Protein AF-A0A3P2A0T5-F1 (afdb_monomer_lite)

Foldseek 3Di:
DPPPVVVVVVVVVPVVPPDDDDDDDDDPPQPADPQDPAPDVVLVVQLLVLDDPVLSVVLVVLVVVLVVVLVVLVVVLVVLRVVVSVPPVPVPDDPVPNVVSVVVSLVSLQVLQVSLVVSQVVSCVPPVDGQAHAPDSRRYGDGDHRDPDD

Sequence (150 aa):
MATRMLKTFLTICALAFAGSALPALAKDPLCGPPPCPEKGPAALDAWLQSLPPEQRLKARAIMADHERQVRELRHRIMQKKRELEHLCYAQDTPPETLPRLGRELQQLRDELRALFLRADQQMRAKLGVAPGRPASRGCSMDFPAPAAQD

Secondary structure (DSSP, 8-state):
--SSSSTTHHHHTTSSSSS-----------SSPPPP----HHHHHHHHHHS-HHHHHHHHHHHHHHHHHHHHHHHHHHHHHHHHHH----TTS-TTHHHHHHHHHHHHHHHHHHHHHHHHHHHHHHHS----EESSSSS-EEPPPPPP--

Radius of gyration: 25.53 Å; chains: 1; bounding box: 46×45×80 Å

Structure (mmCIF, N/CA/C/O backbone):
data_AF-A0A3P2A0T5-F1
#
_entry.id   AF-A0A3P2A0T5-F1
#
loop_
_atom_site.group_PDB
_atom_site.id
_atom_site.type_symbol
_atom_site.label_atom_id
_atom_site.label_alt_id
_atom_site.label_comp_id
_atom_site.label_asym_id
_atom_site.label_entity_id
_atom_site.label_seq_id
_atom_site.pdbx_PDB_ins_code
_atom_site.Cartn_x
_atom_site.Cartn_y
_atom_site.Cartn_z
_atom_site.occupancy
_atom_site.B_iso_or_equiv
_atom_site.auth_seq_id
_atom_site.auth_comp_id
_atom_site.auth_asym_id
_atom_site.auth_atom_id
_atom_site.pdbx_PDB_model_num
ATOM 1 N N . MET A 1 1 ? 11.230 34.714 -56.541 1.00 52.47 1 MET A N 1
ATOM 2 C CA . MET A 1 1 ? 10.888 35.001 -55.128 1.00 52.47 1 MET A CA 1
ATOM 3 C C . MET A 1 1 ? 11.219 33.789 -54.246 1.00 52.47 1 MET A C 1
ATOM 5 O O . MET A 1 1 ? 10.315 33.127 -53.771 1.00 52.47 1 MET A O 1
ATOM 9 N N . ALA A 1 2 ? 12.503 33.460 -54.047 1.00 53.00 2 ALA A N 1
ATOM 10 C CA . ALA A 1 2 ? 12.904 32.285 -53.246 1.00 53.00 2 ALA A CA 1
ATOM 11 C C . ALA A 1 2 ? 14.236 32.476 -52.489 1.00 53.00 2 ALA A C 1
ATOM 13 O O . ALA A 1 2 ? 14.875 31.517 -52.084 1.00 53.00 2 ALA A O 1
ATOM 14 N N . THR A 1 3 ? 14.682 33.721 -52.300 1.00 47.91 3 THR A N 1
ATOM 15 C CA . THR A 1 3 ? 15.984 34.042 -51.675 1.00 47.91 3 THR A CA 1
ATOM 16 C C . THR A 1 3 ? 15.876 35.015 -50.498 1.00 47.91 3 THR A C 1
ATOM 18 O O . THR A 1 3 ? 16.882 35.353 -49.884 1.00 47.91 3 THR A O 1
ATOM 21 N N . ARG A 1 4 ? 14.657 35.448 -50.137 1.00 51.88 4 ARG A N 1
ATOM 22 C CA . ARG A 1 4 ? 14.418 36.367 -49.006 1.00 51.88 4 ARG A CA 1
ATOM 23 C C . ARG A 1 4 ? 14.004 35.674 -47.699 1.00 51.88 4 ARG A C 1
ATOM 25 O O . ARG A 1 4 ? 14.143 36.284 -46.652 1.00 51.88 4 ARG A O 1
ATOM 32 N N . MET A 1 5 ? 13.563 34.414 -47.745 1.00 52.84 5 MET A N 1
ATOM 33 C CA . MET A 1 5 ? 13.091 33.664 -46.563 1.00 52.84 5 MET A CA 1
ATOM 34 C C . MET A 1 5 ? 14.195 32.882 -45.833 1.00 52.84 5 MET A C 1
ATOM 36 O O . MET A 1 5 ? 14.039 32.557 -44.665 1.00 52.84 5 MET A O 1
ATOM 40 N N . LEU A 1 6 ? 15.333 32.601 -46.480 1.00 47.81 6 LEU A N 1
ATOM 41 C CA . LEU A 1 6 ? 16.422 31.829 -45.859 1.00 47.81 6 LEU A CA 1
ATOM 42 C C . LEU A 1 6 ? 17.355 32.703 -45.001 1.00 47.81 6 LEU A C 1
ATOM 44 O O . LEU A 1 6 ? 18.037 32.218 -44.102 1.00 47.81 6 LEU A O 1
ATOM 48 N N . LYS A 1 7 ? 17.370 34.015 -45.261 1.00 42.66 7 LYS A N 1
ATOM 49 C CA . LYS A 1 7 ? 18.301 34.964 -44.637 1.00 42.66 7 LYS A CA 1
ATOM 50 C C . LYS A 1 7 ? 17.796 35.524 -43.301 1.00 42.66 7 LYS A C 1
ATOM 52 O O . LYS A 1 7 ? 18.59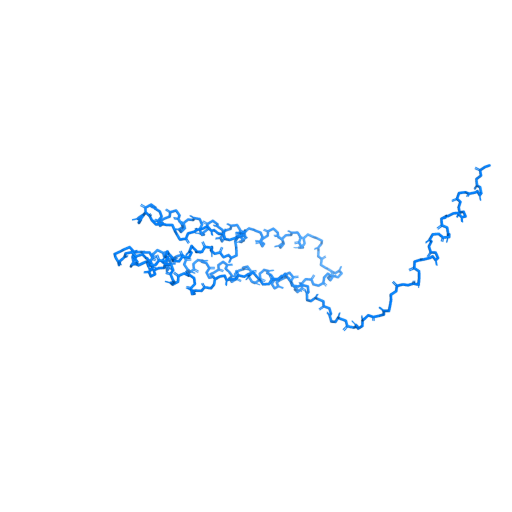0 36.060 -42.542 1.00 42.66 7 LYS A O 1
ATOM 57 N N . THR A 1 8 ? 16.505 35.356 -43.006 1.00 50.88 8 THR A N 1
ATOM 58 C CA . THR A 1 8 ? 15.885 35.683 -41.712 1.00 50.88 8 THR A CA 1
ATOM 59 C C . THR A 1 8 ? 16.017 34.558 -40.686 1.00 50.88 8 THR A C 1
ATOM 61 O O . THR A 1 8 ? 16.035 34.835 -39.494 1.00 50.88 8 THR A O 1
ATOM 64 N N . PHE A 1 9 ? 16.163 33.300 -41.116 1.00 48.62 9 PHE A N 1
ATOM 65 C CA . PHE A 1 9 ? 16.348 32.174 -40.190 1.00 48.62 9 PHE A CA 1
ATOM 66 C C . PHE A 1 9 ? 17.756 32.126 -39.584 1.00 48.62 9 PHE A C 1
ATOM 68 O O . PHE A 1 9 ? 17.910 31.807 -38.409 1.00 48.62 9 PHE A O 1
ATOM 75 N N . LEU A 1 10 ? 18.783 32.505 -40.351 1.00 51.84 10 LEU A N 1
ATOM 76 C CA . LEU A 1 10 ? 20.175 32.475 -39.885 1.00 51.84 10 LEU A CA 1
ATOM 77 C C . LEU A 1 10 ? 20.512 33.574 -38.862 1.00 51.84 10 LEU A C 1
ATOM 79 O O . LEU A 1 10 ? 21.415 33.390 -38.052 1.00 51.84 10 LEU A O 1
ATOM 83 N N . THR A 1 11 ? 19.784 34.693 -38.845 1.00 49.22 11 THR A N 1
ATOM 84 C CA . THR A 1 11 ? 20.009 35.786 -37.881 1.00 49.22 11 THR A CA 1
ATOM 85 C C . THR A 1 11 ? 19.351 35.558 -36.522 1.00 49.22 11 THR A C 1
ATOM 87 O O . THR A 1 11 ? 19.809 36.131 -35.537 1.00 49.22 11 THR A O 1
ATOM 90 N N . ILE A 1 12 ? 18.341 34.689 -36.423 1.00 51.06 12 ILE A N 1
ATOM 91 C CA . ILE A 1 12 ? 17.716 34.351 -35.132 1.00 51.06 12 ILE A CA 1
ATOM 92 C C . ILE A 1 12 ? 18.633 33.427 -34.309 1.00 51.06 12 ILE A C 1
ATOM 94 O O . ILE A 1 12 ? 18.672 33.524 -33.086 1.00 51.06 12 ILE A O 1
ATOM 98 N N . CYS A 1 13 ? 19.456 32.600 -34.961 1.00 46.56 13 CYS A N 1
ATOM 99 C CA . CYS A 1 13 ? 20.395 31.711 -34.271 1.00 46.56 13 CYS A CA 1
ATOM 100 C C . CYS A 1 13 ? 21.608 32.431 -33.652 1.00 46.56 13 CYS A C 1
ATOM 102 O O . CYS A 1 13 ? 22.244 31.879 -32.759 1.00 46.56 13 CYS A O 1
ATOM 104 N N . ALA A 1 14 ? 21.933 33.654 -34.086 1.00 44.69 14 ALA A N 1
ATOM 105 C CA . ALA A 1 14 ? 23.149 34.352 -33.657 1.00 44.69 14 ALA A CA 1
ATOM 106 C C . ALA A 1 14 ? 22.975 35.236 -32.402 1.00 44.69 14 ALA A C 1
ATOM 108 O O . ALA A 1 14 ? 23.970 35.656 -31.819 1.00 44.69 14 ALA A O 1
ATOM 109 N N . LEU A 1 15 ? 21.741 35.502 -31.952 1.00 44.94 15 LEU A N 1
ATOM 110 C CA . LEU A 1 15 ? 21.470 36.348 -30.774 1.00 44.94 15 LEU A CA 1
ATOM 111 C C . LEU A 1 15 ? 21.152 35.570 -29.488 1.00 44.94 15 LEU A C 1
ATOM 113 O O . LEU A 1 15 ? 20.923 36.180 -28.449 1.00 44.94 15 LEU A O 1
ATOM 117 N N . ALA A 1 16 ? 21.203 34.238 -29.518 1.00 42.44 16 ALA A N 1
ATOM 118 C CA . ALA A 1 16 ? 21.038 33.402 -28.325 1.00 42.44 16 ALA A CA 1
ATOM 119 C C . ALA A 1 16 ? 22.378 32.944 -27.708 1.00 42.44 16 ALA A C 1
ATOM 121 O O . ALA A 1 16 ? 22.388 32.088 -26.830 1.00 42.44 16 ALA A O 1
ATOM 122 N N . PHE A 1 17 ? 23.513 33.485 -28.173 1.00 43.12 17 PHE A N 1
ATOM 123 C CA . PHE A 1 17 ? 24.857 33.071 -27.741 1.00 43.12 17 PHE A CA 1
ATOM 124 C C . PHE A 1 17 ? 25.478 33.969 -26.650 1.00 43.12 17 PHE A C 1
ATOM 126 O O . PHE A 1 17 ? 26.554 33.677 -26.142 1.00 43.12 17 PHE A O 1
ATOM 133 N N . ALA A 1 1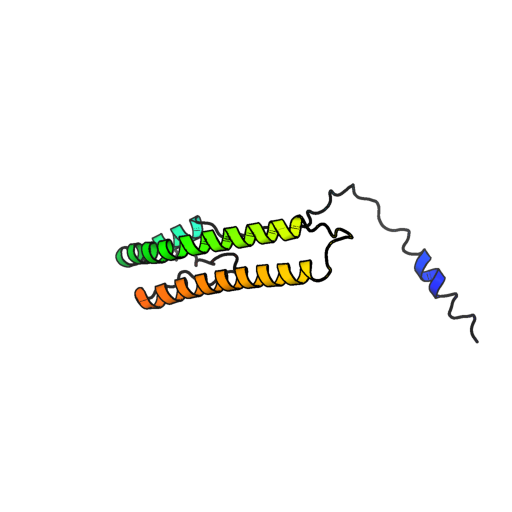8 ? 24.813 35.052 -26.242 1.00 44.97 18 ALA A N 1
ATOM 134 C CA . ALA A 1 18 ? 25.347 35.995 -25.258 1.00 44.97 18 ALA A CA 1
ATOM 135 C C . ALA A 1 18 ? 24.370 36.180 -24.091 1.00 44.97 18 ALA A C 1
ATOM 137 O O . ALA A 1 18 ? 23.670 37.184 -24.006 1.00 44.97 18 ALA A O 1
ATOM 138 N N . GLY A 1 19 ? 24.288 35.195 -23.195 1.00 43.97 19 GLY A N 1
ATOM 139 C CA . GLY A 1 19 ? 23.416 35.344 -22.033 1.00 43.97 19 GLY A CA 1
ATOM 140 C C . GLY A 1 19 ? 23.274 34.121 -21.147 1.00 43.97 19 GLY A C 1
ATOM 141 O O . GLY A 1 19 ? 22.160 33.656 -20.951 1.00 43.97 19 GLY A O 1
ATOM 142 N N . SER A 1 20 ? 24.374 33.603 -20.607 1.00 35.94 20 SER A N 1
ATOM 143 C CA . SER A 1 20 ? 24.475 33.243 -19.181 1.00 35.94 20 SER A CA 1
ATOM 144 C C . SER A 1 20 ? 25.806 32.554 -18.899 1.00 35.94 20 SER A C 1
ATOM 146 O O . SER A 1 20 ? 26.220 31.610 -19.565 1.00 35.94 20 SER A O 1
ATOM 148 N N . ALA A 1 21 ? 26.487 33.099 -17.899 1.00 40.88 21 ALA A N 1
ATOM 149 C CA . ALA A 1 21 ? 27.645 32.517 -17.258 1.00 40.88 21 ALA A CA 1
ATOM 150 C C . ALA A 1 21 ? 27.352 31.089 -16.767 1.00 40.88 21 ALA A C 1
ATOM 152 O O . ALA A 1 21 ? 26.235 30.784 -16.344 1.00 40.88 21 ALA A O 1
ATOM 153 N N . LEU A 1 22 ? 28.388 30.246 -16.788 1.00 50.59 22 LEU A N 1
ATOM 154 C CA . LEU A 1 22 ? 28.411 28.932 -16.145 1.00 50.59 22 LEU A CA 1
ATOM 155 C C . LEU A 1 22 ? 27.870 28.999 -14.708 1.00 50.59 22 LEU A C 1
ATOM 157 O O . LEU A 1 22 ? 28.277 29.868 -13.934 1.00 50.59 22 LEU A O 1
ATOM 161 N N . PRO A 1 23 ? 27.190 27.928 -14.285 1.00 39.94 23 PRO A N 1
ATOM 162 C CA . PRO A 1 23 ? 27.588 27.297 -13.047 1.00 39.94 23 PRO A CA 1
ATOM 163 C C . PRO A 1 23 ? 28.043 25.864 -13.317 1.00 39.94 23 PRO A C 1
ATOM 165 O O . PRO A 1 23 ? 27.379 25.082 -13.989 1.00 39.94 23 PRO A O 1
ATOM 168 N N . ALA A 1 24 ? 29.231 25.582 -12.788 1.00 36.22 24 ALA A N 1
ATOM 169 C CA . ALA A 1 24 ? 29.572 24.368 -12.063 1.00 36.22 24 ALA A CA 1
ATOM 170 C C . ALA A 1 24 ? 28.902 23.069 -12.529 1.00 36.22 24 ALA A C 1
ATOM 172 O O . ALA A 1 24 ? 27.730 22.839 -12.260 1.00 36.22 24 ALA A O 1
ATOM 173 N N . LEU A 1 25 ? 29.721 22.194 -13.121 1.00 44.25 25 LEU A N 1
ATOM 174 C CA . LEU A 1 25 ? 29.873 20.770 -12.790 1.00 44.25 25 LEU A CA 1
ATOM 175 C C . LEU A 1 25 ? 28.887 20.271 -11.708 1.00 44.25 25 LEU A C 1
ATOM 177 O O . LEU A 1 25 ? 29.249 20.021 -10.559 1.00 44.25 25 LEU A O 1
ATOM 181 N N . ALA A 1 26 ? 27.615 20.155 -12.078 1.00 40.59 26 ALA A N 1
ATOM 182 C CA . ALA A 1 26 ? 26.573 19.592 -11.249 1.00 40.59 26 ALA A CA 1
ATOM 183 C C . ALA A 1 26 ? 26.519 18.114 -11.610 1.00 40.59 26 ALA A C 1
ATOM 185 O O . ALA A 1 26 ? 25.923 17.723 -12.608 1.00 40.59 26 ALA A O 1
ATOM 186 N N . LYS A 1 27 ? 27.264 17.341 -10.817 1.00 42.59 27 LYS A N 1
ATOM 187 C CA . LYS A 1 27 ? 27.063 15.922 -10.513 1.00 42.59 27 LYS A CA 1
ATOM 188 C C . LYS A 1 27 ? 25.738 15.406 -11.075 1.00 42.59 27 LYS A C 1
ATOM 190 O O . LYS A 1 27 ? 24.694 15.897 -10.644 1.00 42.59 27 LYS A O 1
ATOM 195 N N . ASP A 1 28 ? 25.822 14.450 -12.004 1.00 36.38 28 ASP A N 1
ATOM 196 C CA . ASP A 1 28 ? 24.681 13.742 -12.588 1.00 36.38 28 ASP A CA 1
ATOM 197 C C . ASP A 1 28 ? 23.542 13.639 -11.568 1.00 36.38 28 ASP A C 1
ATOM 199 O O . ASP A 1 28 ? 23.759 13.083 -10.478 1.00 36.38 28 ASP A O 1
ATOM 203 N N . PRO A 1 29 ? 22.341 14.181 -11.848 1.00 45.38 29 PRO A N 1
ATOM 204 C CA . PRO A 1 29 ? 21.209 13.858 -11.015 1.00 45.38 29 PRO A CA 1
ATOM 205 C C . PRO A 1 29 ? 21.020 12.358 -11.193 1.00 45.38 29 PRO A C 1
ATOM 207 O O . PRO A 1 29 ? 20.719 11.891 -12.293 1.00 45.38 29 PRO A O 1
ATOM 210 N N . LEU A 1 30 ? 21.287 11.617 -10.112 1.00 48.31 30 LEU A N 1
ATOM 211 C CA . LEU A 1 30 ? 20.957 10.210 -9.966 1.00 48.31 30 LEU A CA 1
ATOM 212 C C . LEU A 1 30 ? 19.694 9.927 -10.777 1.00 48.31 30 LEU A C 1
ATOM 214 O O . LEU A 1 30 ? 18.655 10.543 -10.532 1.00 48.31 30 LEU A O 1
ATOM 218 N N . CYS A 1 31 ? 19.793 8.995 -11.723 1.00 42.19 31 CYS A N 1
ATOM 219 C CA . CYS A 1 31 ? 18.679 8.465 -12.504 1.00 42.19 31 CYS A CA 1
ATOM 220 C C . CYS A 1 31 ? 17.734 7.629 -11.607 1.00 42.19 31 CYS A C 1
ATOM 222 O O . CYS A 1 31 ? 17.317 6.529 -11.952 1.00 42.19 31 CYS A O 1
ATOM 224 N N . GLY A 1 32 ? 17.451 8.123 -10.402 1.00 49.72 32 GLY A N 1
ATOM 225 C CA . GLY A 1 32 ? 16.637 7.504 -9.380 1.00 49.72 32 GLY A CA 1
ATOM 226 C C . GLY A 1 32 ? 15.384 8.349 -9.164 1.00 49.72 32 GLY A C 1
ATOM 227 O O . GLY A 1 32 ? 15.486 9.564 -8.977 1.00 49.72 32 GLY A O 1
ATOM 228 N N . PRO A 1 33 ? 14.182 7.750 -9.178 1.00 54.81 33 PRO A N 1
ATOM 229 C CA . PRO A 1 33 ? 12.981 8.469 -8.783 1.00 54.81 33 PRO A CA 1
ATOM 230 C C . PRO A 1 33 ? 13.132 8.974 -7.337 1.00 54.81 33 PRO A C 1
ATOM 232 O O . PRO A 1 33 ? 13.732 8.272 -6.516 1.00 54.81 33 PRO A O 1
ATOM 235 N N . PRO A 1 34 ? 12.565 10.146 -6.988 1.00 54.06 34 PRO A N 1
ATOM 236 C CA . PRO A 1 34 ? 12.632 10.655 -5.624 1.00 54.06 34 PRO A CA 1
ATOM 237 C C . PRO A 1 34 ? 12.104 9.600 -4.635 1.00 54.06 34 PRO A C 1
ATOM 239 O O . PRO A 1 34 ? 11.125 8.902 -4.947 1.00 54.06 34 PRO A O 1
ATOM 242 N N . PRO A 1 35 ? 12.733 9.451 -3.453 1.00 54.12 35 PRO A N 1
ATOM 243 C CA . PRO A 1 35 ? 12.219 8.566 -2.423 1.00 54.12 35 PRO A CA 1
ATOM 244 C C . PRO A 1 35 ? 10.793 9.001 -2.089 1.00 54.12 35 PRO A C 1
ATOM 246 O O . PRO A 1 35 ? 10.523 10.180 -1.855 1.00 54.12 35 PRO A O 1
ATOM 249 N N . CYS A 1 36 ? 9.859 8.050 -2.112 1.00 54.78 36 CYS A N 1
ATOM 250 C CA . CYS A 1 36 ? 8.500 8.340 -1.684 1.00 54.78 36 CYS A CA 1
ATOM 251 C C . CYS A 1 36 ? 8.553 8.796 -0.217 1.00 54.78 36 CYS A C 1
ATOM 253 O O . CYS A 1 36 ? 9.186 8.105 0.583 1.00 54.78 36 CYS A O 1
ATOM 255 N N . PRO A 1 37 ? 7.904 9.914 0.156 1.00 52.66 37 PRO A N 1
ATOM 256 C CA . PRO A 1 37 ? 7.826 10.320 1.547 1.00 52.66 37 PRO A CA 1
ATOM 257 C C . PRO A 1 37 ? 7.016 9.263 2.302 1.00 52.66 37 PRO A C 1
ATOM 259 O O . PRO A 1 37 ? 5.784 9.204 2.231 1.00 52.66 37 PRO A O 1
ATOM 262 N N . GLU A 1 38 ? 7.712 8.369 2.996 1.00 54.97 38 GLU A N 1
ATOM 263 C CA . GLU A 1 38 ? 7.088 7.515 3.990 1.00 54.97 38 GLU A CA 1
ATOM 264 C C . GLU A 1 38 ? 6.708 8.422 5.163 1.00 54.97 38 GLU A C 1
ATOM 266 O O . GLU A 1 38 ? 7.548 8.760 5.994 1.00 54.97 38 GLU A O 1
ATOM 271 N N . LYS A 1 39 ? 5.441 8.859 5.238 1.00 60.31 39 LYS A N 1
ATOM 272 C CA . LYS A 1 39 ? 4.880 9.298 6.522 1.00 60.31 39 LYS A CA 1
ATOM 273 C C . LYS A 1 39 ? 5.032 8.109 7.467 1.00 60.31 39 LYS A C 1
ATOM 275 O O . LYS A 1 39 ? 4.407 7.069 7.270 1.00 60.31 39 LYS A O 1
ATOM 280 N N . GLY A 1 40 ? 5.998 8.245 8.368 1.00 61.00 40 GLY A N 1
ATOM 281 C CA . GLY A 1 40 ? 6.613 7.130 9.070 1.00 61.00 40 GLY A CA 1
ATOM 282 C C . GLY A 1 40 ? 5.730 6.486 10.143 1.00 61.00 40 GLY A C 1
ATOM 283 O O . GLY A 1 40 ? 4.591 6.913 10.358 1.00 61.00 40 GLY A O 1
ATOM 284 N N . PRO A 1 41 ? 6.284 5.496 10.870 1.00 66.56 41 PRO A N 1
ATOM 285 C CA . PRO A 1 41 ? 5.606 4.797 11.968 1.00 66.56 41 PRO A CA 1
ATOM 286 C C . PRO A 1 41 ? 5.043 5.750 13.035 1.00 66.56 41 PRO A C 1
ATOM 288 O O . PRO A 1 41 ? 3.991 5.479 13.600 1.00 66.56 41 PRO A O 1
ATOM 291 N N . ALA A 1 42 ? 5.654 6.925 13.219 1.00 75.06 42 ALA A N 1
ATOM 292 C CA . ALA A 1 42 ? 5.189 7.943 14.159 1.00 75.06 42 ALA A CA 1
ATOM 293 C C . ALA A 1 42 ? 3.755 8.445 13.888 1.00 75.06 42 ALA A C 1
ATOM 295 O O . ALA A 1 42 ? 2.994 8.660 14.829 1.00 75.06 42 ALA A O 1
ATOM 296 N N . ALA A 1 43 ? 3.360 8.615 12.620 1.00 78.75 43 ALA A N 1
ATOM 297 C CA . ALA A 1 43 ? 2.008 9.074 12.277 1.00 78.75 43 ALA A CA 1
ATOM 298 C C . ALA A 1 43 ? 0.956 7.990 12.555 1.00 78.75 43 ALA A C 1
ATOM 300 O O . ALA A 1 43 ? -0.148 8.285 13.013 1.00 78.75 43 ALA A O 1
ATOM 301 N N . LEU A 1 44 ? 1.327 6.731 12.319 1.00 81.69 44 LEU A N 1
ATOM 302 C CA . LEU A 1 44 ? 0.506 5.582 12.664 1.00 81.69 44 LEU A CA 1
ATOM 303 C C . LEU A 1 44 ? 0.336 5.457 14.184 1.00 81.69 44 LEU A C 1
ATOM 305 O O . LEU A 1 44 ? -0.782 5.293 14.669 1.00 81.69 44 LEU A O 1
ATOM 309 N N . ASP A 1 45 ? 1.429 5.542 14.938 1.00 85.00 45 ASP A N 1
ATOM 310 C CA . ASP A 1 45 ? 1.379 5.423 16.392 1.00 85.00 45 ASP A CA 1
ATOM 311 C C . ASP A 1 45 ? 0.532 6.535 17.015 1.00 85.00 45 ASP A C 1
ATOM 313 O O . ASP A 1 45 ? -0.314 6.245 17.860 1.00 85.00 45 ASP A O 1
ATOM 317 N N . ALA A 1 46 ? 0.671 7.779 16.548 1.00 86.94 46 ALA A N 1
ATOM 318 C CA . ALA A 1 46 ? -0.168 8.893 16.989 1.00 86.94 46 ALA A CA 1
ATOM 319 C C . ALA A 1 46 ? -1.662 8.638 16.722 1.00 86.94 46 ALA A C 1
ATOM 321 O O . ALA A 1 46 ? -2.495 8.852 17.605 1.00 86.94 46 ALA A O 1
ATOM 322 N N . TRP A 1 47 ? -2.006 8.121 15.538 1.00 87.88 47 TRP A N 1
ATOM 323 C CA . TRP A 1 47 ? -3.381 7.744 15.210 1.00 87.88 47 TRP A CA 1
ATOM 324 C C . TRP A 1 47 ? -3.901 6.600 16.092 1.00 87.88 47 TRP A C 1
ATOM 326 O O . TRP A 1 47 ? -5.012 6.668 16.604 1.00 87.88 47 TRP A O 1
ATOM 336 N N . LEU A 1 48 ? -3.102 5.563 16.347 1.00 89.56 48 LEU A N 1
ATOM 337 C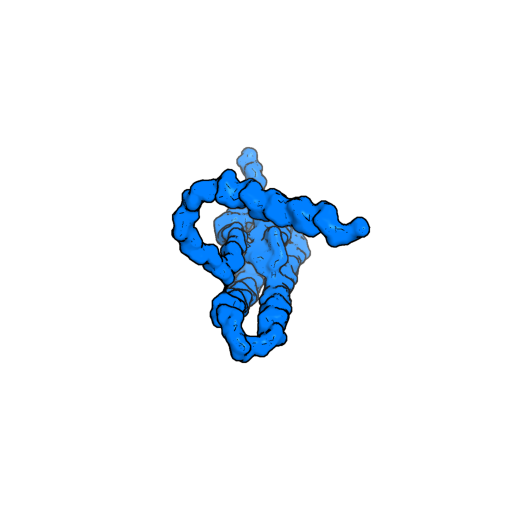 CA . LEU A 1 48 ? -3.511 4.469 17.233 1.00 89.56 48 LEU A CA 1
ATOM 338 C C . LEU A 1 48 ? -3.777 4.955 18.664 1.00 89.56 48 LEU A C 1
ATOM 340 O O . LEU A 1 48 ? -4.675 4.434 19.329 1.00 89.56 48 LEU A O 1
ATOM 344 N N . GLN A 1 49 ? -3.009 5.934 19.151 1.00 90.38 49 GLN A N 1
ATOM 345 C CA . GLN A 1 49 ? -3.199 6.494 20.490 1.00 90.38 49 GLN A CA 1
ATOM 346 C C . GLN A 1 49 ? -4.471 7.344 20.614 1.00 90.38 49 GLN A C 1
ATOM 348 O O . GLN A 1 49 ? -5.011 7.427 21.716 1.00 90.38 49 GLN A O 1
ATOM 353 N N . SER A 1 50 ? -4.994 7.908 19.520 1.00 89.00 50 SER A N 1
ATOM 354 C CA . SER A 1 50 ? -6.266 8.644 19.551 1.00 89.00 50 SER A CA 1
ATOM 355 C C . SER A 1 50 ? -7.496 7.730 19.627 1.00 89.00 50 SER A C 1
ATOM 357 O O . SER A 1 50 ? -8.578 8.187 19.989 1.00 89.00 50 SER A O 1
ATOM 359 N N . LEU A 1 51 ? -7.346 6.431 19.334 1.00 90.19 51 LEU A N 1
ATOM 360 C CA . LEU A 1 51 ? -8.443 5.466 19.411 1.00 90.19 51 LEU A CA 1
ATOM 361 C C . LEU A 1 51 ? -8.761 5.051 20.859 1.00 90.19 51 LEU A C 1
ATOM 363 O O . LEU A 1 51 ? -7.834 4.903 21.668 1.00 90.19 51 LEU A O 1
ATOM 367 N N . PRO A 1 52 ? -10.037 4.741 21.172 1.00 90.88 52 PRO A N 1
ATOM 368 C CA . PRO A 1 52 ? -10.430 4.094 22.422 1.00 90.88 52 PRO A CA 1
ATOM 369 C C . PRO A 1 52 ? -9.619 2.813 22.700 1.00 90.88 52 PRO A C 1
ATOM 371 O O . PRO A 1 52 ? -9.298 2.087 21.751 1.00 90.88 52 PRO A O 1
ATOM 374 N N . PRO A 1 53 ? -9.324 2.468 23.971 1.00 89.75 53 PRO A N 1
ATOM 375 C CA . PRO A 1 53 ? -8.446 1.342 24.316 1.00 89.75 53 PRO A CA 1
ATOM 376 C C . PRO A 1 53 ? -8.868 0.004 23.690 1.00 89.75 53 PRO A C 1
ATOM 378 O O . PRO A 1 53 ? -8.035 -0.731 23.157 1.00 89.75 53 PRO A O 1
ATOM 381 N N . GLU A 1 54 ? -10.173 -0.282 23.683 1.00 87.38 54 GLU A N 1
ATOM 382 C CA . GLU A 1 54 ? -10.725 -1.508 23.098 1.00 87.38 54 GLU A CA 1
ATOM 383 C C . GLU A 1 54 ? -10.553 -1.574 21.573 1.00 87.38 54 GLU A C 1
ATOM 385 O O . GLU A 1 54 ? -10.281 -2.639 21.010 1.00 87.38 54 GLU A O 1
ATOM 390 N N . GLN A 1 55 ? -10.684 -0.433 20.889 1.00 90.88 55 GLN A N 1
ATOM 391 C CA . GLN A 1 55 ? -10.496 -0.339 19.441 1.00 90.88 55 GLN A CA 1
ATOM 392 C C . GLN A 1 55 ? -9.012 -0.375 19.069 1.00 90.88 55 GLN A C 1
ATOM 394 O O . GLN A 1 55 ? -8.652 -0.983 18.063 1.00 90.88 55 GLN A O 1
ATOM 399 N N . ARG A 1 56 ? -8.137 0.203 19.902 1.00 93.31 56 ARG A N 1
ATOM 400 C CA . ARG A 1 56 ? -6.686 0.262 19.685 1.00 93.31 56 ARG A CA 1
ATOM 401 C C . ARG A 1 56 ? -6.053 -1.122 19.578 1.00 93.31 56 ARG A C 1
ATOM 403 O O . ARG A 1 56 ? -5.270 -1.360 18.660 1.00 93.31 56 ARG A O 1
ATOM 410 N N . LEU A 1 57 ? -6.397 -2.043 20.481 1.00 91.19 57 LEU A N 1
ATOM 411 C CA . LEU A 1 57 ? -5.872 -3.416 20.457 1.00 91.19 57 LEU A CA 1
ATOM 412 C C . LEU A 1 57 ? -6.283 -4.153 19.177 1.00 91.19 57 LEU A C 1
ATOM 414 O O . LEU A 1 57 ? -5.443 -4.748 18.500 1.00 91.19 57 LEU A O 1
ATOM 418 N N . LYS A 1 58 ? -7.561 -4.054 18.800 1.00 91.12 58 LYS A N 1
ATOM 419 C CA . LYS A 1 58 ? -8.077 -4.678 17.575 1.00 91.12 58 LYS A CA 1
ATOM 420 C C . LYS A 1 58 ? -7.481 -4.039 16.316 1.00 91.12 58 LYS A C 1
ATOM 422 O O . LYS A 1 58 ? -7.149 -4.755 15.377 1.00 91.12 58 LYS A O 1
ATOM 427 N N . ALA A 1 59 ? -7.297 -2.718 16.301 1.00 91.12 59 ALA A N 1
ATOM 428 C CA . ALA A 1 59 ? -6.659 -2.007 15.196 1.00 91.12 59 ALA A CA 1
ATOM 429 C C . ALA A 1 59 ? -5.199 -2.449 15.014 1.00 91.12 59 ALA A C 1
ATOM 431 O O . ALA A 1 59 ? -4.803 -2.774 13.897 1.00 91.12 59 ALA A O 1
ATOM 432 N N . ARG A 1 60 ? -4.424 -2.559 16.106 1.00 91.25 60 ARG A N 1
ATOM 433 C CA . ARG A 1 60 ? -3.040 -3.067 16.069 1.00 91.25 60 ARG A CA 1
ATOM 434 C C . ARG A 1 60 ? -2.958 -4.474 15.478 1.00 91.25 60 ARG A C 1
ATOM 436 O O . ARG A 1 60 ? -2.098 -4.711 14.637 1.00 91.25 60 ARG A O 1
ATOM 443 N N . ALA A 1 61 ? -3.867 -5.372 15.861 1.00 90.69 61 ALA A N 1
ATOM 444 C CA . ALA A 1 61 ? -3.910 -6.728 15.311 1.00 90.69 61 ALA A CA 1
ATOM 445 C C . ALA A 1 61 ? -4.166 -6.723 13.794 1.00 90.69 61 ALA A C 1
ATOM 447 O O . ALA A 1 61 ? -3.402 -7.315 13.036 1.00 90.69 61 ALA A O 1
ATOM 448 N N . ILE A 1 62 ? -5.177 -5.971 13.336 1.00 89.56 62 ILE A N 1
ATOM 449 C CA . ILE A 1 62 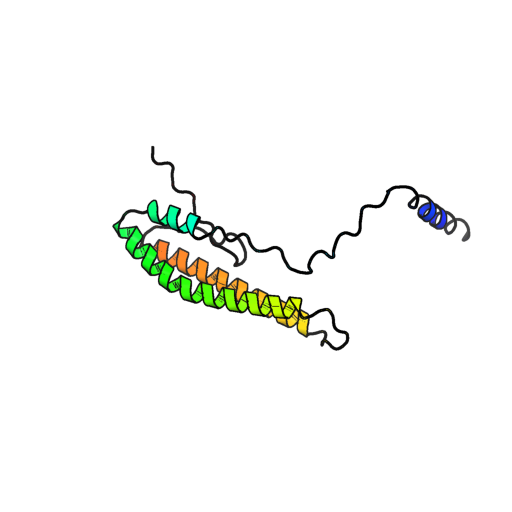? -5.479 -5.836 11.902 1.00 89.56 62 ILE A CA 1
ATOM 450 C C . ILE A 1 62 ? -4.269 -5.282 11.143 1.00 89.56 62 ILE A C 1
ATOM 452 O O . ILE A 1 62 ? -3.956 -5.751 10.051 1.00 89.56 62 ILE A O 1
ATOM 456 N N . MET A 1 63 ? -3.580 -4.288 11.700 1.00 87.62 63 MET A N 1
ATOM 457 C CA . MET A 1 63 ? -2.420 -3.691 11.047 1.00 87.62 63 MET A CA 1
ATOM 458 C C . MET A 1 63 ? -1.223 -4.628 10.976 1.00 87.62 63 MET A C 1
ATOM 460 O O . MET A 1 63 ? -0.596 -4.688 9.922 1.00 87.62 63 MET A O 1
ATOM 464 N N . ALA A 1 64 ? -0.947 -5.391 12.034 1.00 88.06 64 ALA A N 1
ATOM 465 C CA . ALA A 1 64 ? 0.133 -6.372 12.050 1.00 88.06 64 ALA A CA 1
ATOM 466 C C . ALA A 1 64 ? -0.032 -7.429 10.940 1.00 88.06 64 ALA A C 1
ATOM 468 O O . ALA A 1 64 ? 0.942 -7.765 10.259 1.00 88.06 64 ALA A O 1
ATOM 469 N N . ASP A 1 65 ? -1.266 -7.885 10.693 1.00 87.25 65 ASP A N 1
ATOM 470 C CA . ASP A 1 65 ? -1.572 -8.839 9.618 1.00 87.25 65 ASP A CA 1
ATOM 471 C C . ASP A 1 65 ? -1.219 -8.278 8.231 1.00 87.25 65 ASP A C 1
ATOM 473 O O . ASP A 1 65 ? -0.638 -8.966 7.385 1.00 87.25 65 ASP A O 1
ATOM 477 N N . HIS A 1 66 ? -1.531 -7.000 7.999 1.00 87.62 66 HIS A N 1
ATOM 478 C CA . HIS A 1 66 ? -1.259 -6.330 6.727 1.00 87.62 66 HIS A CA 1
ATOM 479 C C . HIS A 1 66 ? 0.212 -5.920 6.596 1.00 87.62 66 HIS A C 1
ATOM 481 O O . HIS A 1 66 ? 0.743 -5.884 5.486 1.00 87.62 66 HIS A O 1
ATOM 487 N N . GLU A 1 67 ? 0.901 -5.647 7.705 1.00 87.31 67 GLU A N 1
ATOM 488 C CA . GLU A 1 67 ? 2.281 -5.162 7.712 1.00 87.31 67 GLU A CA 1
ATOM 489 C C . GLU A 1 67 ? 3.245 -6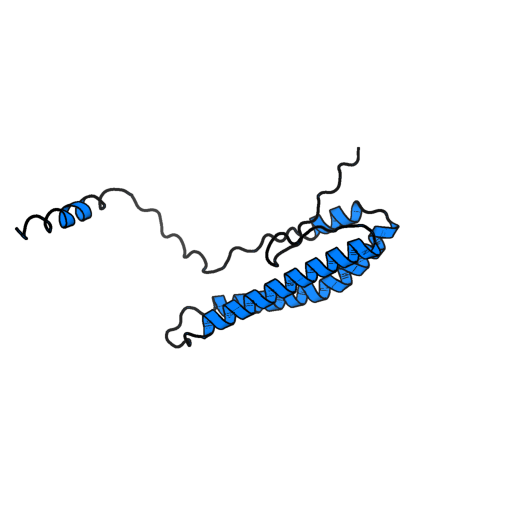.158 7.059 1.00 87.31 67 GLU A C 1
ATOM 491 O O . GLU A 1 67 ? 4.126 -5.762 6.294 1.00 87.31 67 GLU A O 1
ATOM 496 N N . ARG A 1 68 ? 3.049 -7.463 7.290 1.00 87.50 68 ARG A N 1
ATOM 497 C CA . ARG A 1 68 ? 3.853 -8.507 6.637 1.00 87.50 68 ARG A CA 1
ATOM 498 C C . ARG A 1 68 ? 3.753 -8.414 5.112 1.00 87.50 68 ARG A C 1
ATOM 500 O O . ARG A 1 68 ? 4.782 -8.381 4.441 1.00 87.50 68 ARG A O 1
ATOM 507 N N . GLN A 1 69 ? 2.531 -8.326 4.590 1.00 90.12 69 GLN A N 1
ATOM 508 C CA . GLN A 1 69 ? 2.269 -8.241 3.150 1.00 90.12 69 GLN A CA 1
ATOM 509 C C . GLN A 1 69 ? 2.787 -6.915 2.563 1.00 90.12 69 GLN A C 1
ATOM 511 O O . GLN A 1 69 ? 3.355 -6.895 1.472 1.00 90.12 69 GLN A O 1
ATOM 516 N N . VAL A 1 70 ? 2.670 -5.807 3.309 1.00 89.38 70 VAL A N 1
ATOM 517 C CA . VAL A 1 70 ? 3.234 -4.505 2.917 1.00 89.38 70 VAL A CA 1
ATOM 518 C C . VAL A 1 70 ? 4.757 -4.584 2.796 1.00 89.38 70 VAL A C 1
ATOM 520 O O . VAL A 1 70 ? 5.307 -4.108 1.802 1.00 89.38 70 VAL A O 1
ATOM 523 N N . ARG A 1 71 ? 5.450 -5.181 3.776 1.00 89.06 71 ARG A N 1
ATOM 524 C CA . ARG A 1 71 ? 6.918 -5.316 3.755 1.00 89.06 71 ARG A CA 1
ATOM 525 C C . ARG A 1 71 ? 7.393 -6.135 2.560 1.00 89.06 71 ARG A C 1
ATOM 527 O O . ARG A 1 71 ? 8.335 -5.726 1.886 1.00 89.06 71 ARG A O 1
ATOM 534 N N . GLU A 1 72 ? 6.723 -7.246 2.273 1.00 91.56 72 GLU A N 1
ATOM 535 C CA . GLU A 1 72 ? 7.033 -8.091 1.119 1.00 91.56 72 GLU A CA 1
ATOM 536 C C . GLU A 1 72 ? 6.862 -7.332 -0.207 1.00 91.56 72 GLU A C 1
ATOM 538 O O . GLU A 1 72 ? 7.774 -7.305 -1.036 1.00 91.56 72 GLU A O 1
ATOM 543 N N . LEU A 1 73 ? 5.735 -6.635 -0.389 1.00 91.50 73 LEU A N 1
ATOM 544 C CA . LEU A 1 73 ? 5.489 -5.840 -1.595 1.00 91.50 73 LEU A CA 1
ATOM 545 C C . LEU A 1 73 ? 6.492 -4.697 -1.750 1.00 91.50 73 LEU A C 1
ATOM 547 O O . LEU A 1 73 ? 7.012 -4.482 -2.844 1.00 91.50 73 LEU A O 1
ATOM 551 N N . ARG A 1 74 ? 6.827 -3.991 -0.664 1.00 90.00 74 ARG A N 1
ATOM 552 C CA . ARG A 1 74 ? 7.869 -2.952 -0.682 1.00 90.00 74 ARG A CA 1
ATOM 553 C C . ARG A 1 74 ? 9.227 -3.521 -1.078 1.00 90.00 74 ARG A C 1
ATOM 555 O O . ARG A 1 74 ? 9.933 -2.893 -1.864 1.00 90.00 74 ARG A O 1
ATOM 562 N N . HIS A 1 75 ? 9.577 -4.711 -0.590 1.00 91.12 75 HIS A N 1
ATOM 563 C CA . HIS A 1 75 ? 10.810 -5.386 -0.980 1.00 91.12 75 HIS A CA 1
ATOM 564 C C . HIS A 1 75 ? 10.837 -5.689 -2.485 1.00 91.12 75 HIS A C 1
ATOM 566 O O . HIS A 1 75 ? 11.793 -5.312 -3.163 1.00 91.12 75 HIS A O 1
ATOM 572 N N . ARG A 1 76 ? 9.759 -6.270 -3.030 1.00 92.81 76 ARG A N 1
ATOM 573 C CA . ARG A 1 76 ? 9.621 -6.553 -4.472 1.00 92.81 76 ARG A CA 1
ATOM 574 C C . ARG A 1 76 ? 9.691 -5.277 -5.320 1.00 92.81 76 ARG A C 1
ATOM 576 O O . ARG A 1 76 ? 10.379 -5.248 -6.337 1.00 92.81 76 ARG A O 1
ATOM 583 N N . ILE A 1 77 ? 9.040 -4.196 -4.880 1.00 90.69 77 ILE A N 1
ATOM 584 C CA . ILE A 1 77 ? 9.113 -2.874 -5.528 1.00 90.69 77 ILE A CA 1
ATOM 585 C C . ILE A 1 77 ? 10.558 -2.368 -5.560 1.00 90.69 77 ILE A C 1
ATOM 587 O O . ILE A 1 77 ? 11.018 -1.891 -6.596 1.00 90.69 77 ILE A O 1
ATOM 591 N N . MET A 1 78 ? 11.284 -2.476 -4.445 1.00 89.00 78 MET A N 1
ATOM 592 C CA . MET A 1 78 ? 12.681 -2.047 -4.365 1.00 89.00 78 MET A CA 1
ATOM 593 C C . MET A 1 78 ? 13.601 -2.877 -5.258 1.00 89.00 78 MET A C 1
ATOM 595 O O . MET A 1 78 ? 14.469 -2.309 -5.913 1.00 89.00 78 MET A O 1
ATOM 599 N N . GLN A 1 79 ? 13.401 -4.194 -5.331 1.00 90.69 79 GLN A N 1
ATOM 600 C CA . GLN A 1 79 ? 14.140 -5.053 -6.259 1.00 90.69 79 GLN A CA 1
ATOM 601 C C . GLN A 1 79 ? 13.914 -4.619 -7.710 1.00 90.69 79 GLN A C 1
ATOM 603 O O . GLN A 1 79 ? 14.876 -4.381 -8.434 1.00 90.69 79 GLN A O 1
ATOM 608 N N . LYS A 1 80 ? 12.655 -4.398 -8.102 1.00 90.81 80 LYS A N 1
ATOM 609 C CA . LYS A 1 80 ? 12.314 -3.987 -9.468 1.00 90.81 80 LYS A CA 1
ATOM 610 C C . LYS A 1 80 ? 12.840 -2.589 -9.817 1.00 90.81 80 LYS A C 1
ATOM 612 O O . LYS A 1 80 ? 13.270 -2.352 -10.941 1.00 90.81 80 LYS A O 1
ATOM 617 N N . LYS A 1 81 ? 12.857 -1.666 -8.849 1.00 87.69 81 LYS A N 1
ATOM 618 C CA . LYS A 1 81 ? 13.512 -0.356 -9.000 1.00 87.69 81 LYS A CA 1
ATOM 619 C C . LYS A 1 81 ? 15.013 -0.493 -9.229 1.00 87.69 81 LYS A C 1
ATOM 621 O O . LYS A 1 81 ? 15.529 0.148 -10.134 1.00 87.69 81 LYS A O 1
ATOM 626 N N . ARG A 1 82 ? 15.691 -1.363 -8.475 1.00 86.75 82 ARG A N 1
ATOM 627 C CA . ARG A 1 82 ? 17.112 -1.650 -8.706 1.00 86.75 82 ARG A CA 1
ATOM 628 C C . ARG A 1 82 ? 17.331 -2.234 -10.097 1.00 86.75 82 ARG A C 1
ATOM 630 O O . ARG A 1 82 ? 18.235 -1.780 -10.779 1.00 86.75 82 ARG A O 1
ATOM 637 N N . GLU A 1 83 ? 16.499 -3.168 -10.558 1.00 87.19 83 GLU A N 1
ATOM 638 C CA . GLU A 1 83 ? 16.592 -3.687 -11.936 1.00 87.19 83 GLU A CA 1
ATOM 639 C C . GLU A 1 83 ? 16.507 -2.563 -12.984 1.00 87.19 83 GLU A C 1
ATOM 641 O O . GLU A 1 83 ? 17.279 -2.568 -13.937 1.00 87.19 83 GLU A O 1
ATOM 646 N N . LEU A 1 84 ? 15.624 -1.574 -12.786 1.00 84.50 84 LEU A N 1
ATOM 647 C CA . LEU A 1 84 ? 15.530 -0.389 -13.649 1.00 84.50 84 LEU A CA 1
ATOM 648 C C . LEU A 1 84 ? 16.763 0.523 -13.560 1.00 84.50 84 LEU A C 1
ATOM 650 O O . LEU A 1 84 ? 17.202 1.039 -14.580 1.00 84.50 84 LEU A O 1
ATOM 654 N N . GLU A 1 85 ? 17.328 0.719 -12.369 1.00 82.12 85 GLU A N 1
ATOM 655 C CA . GLU A 1 85 ? 18.545 1.522 -12.169 1.00 82.12 85 GLU A CA 1
ATOM 656 C C . GLU A 1 85 ? 19.771 0.888 -12.846 1.00 82.12 85 GLU A C 1
ATOM 658 O O . GLU A 1 85 ? 20.611 1.597 -13.390 1.00 82.12 85 GLU A O 1
ATOM 663 N N . HIS A 1 86 ? 19.865 -0.447 -12.849 1.00 79.44 86 HIS A N 1
ATOM 664 C CA . HIS A 1 86 ? 20.965 -1.181 -13.490 1.00 79.44 86 HIS A CA 1
ATOM 665 C C . HIS A 1 86 ? 20.812 -1.272 -15.011 1.00 79.44 86 HIS A C 1
ATOM 667 O O . HIS A 1 86 ? 21.747 -1.650 -15.712 1.00 79.44 86 HIS A O 1
ATOM 673 N N . LEU A 1 87 ? 19.644 -0.905 -15.531 1.00 75.88 87 LEU A N 1
ATOM 674 C CA . LEU A 1 87 ? 19.275 -1.012 -16.933 1.00 75.88 87 LEU A CA 1
ATOM 675 C C . LEU A 1 87 ? 19.865 0.102 -17.808 1.00 75.88 87 LEU A C 1
ATOM 677 O O . LEU A 1 87 ? 19.243 0.431 -18.811 1.00 75.88 87 LEU A O 1
ATOM 681 N N . CYS A 1 88 ? 21.016 0.678 -17.422 1.00 61.56 88 CYS A N 1
ATOM 682 C CA . CYS A 1 88 ? 21.762 1.780 -18.053 1.00 61.56 88 CYS A CA 1
ATOM 683 C C . CYS A 1 88 ? 21.857 1.669 -19.584 1.00 61.56 88 CYS A C 1
ATOM 685 O O . CYS A 1 88 ? 22.912 1.323 -20.098 1.00 61.56 88 CYS A O 1
ATOM 687 N N . TYR A 1 89 ? 20.746 1.945 -20.275 1.00 64.12 89 TYR A N 1
ATOM 688 C CA . TYR A 1 89 ? 20.458 1.843 -21.708 1.00 64.12 89 TYR A CA 1
ATOM 689 C C . TYR A 1 89 ? 21.522 1.107 -22.527 1.00 64.12 89 TYR A C 1
ATOM 691 O O . TYR A 1 89 ? 22.064 1.649 -23.492 1.00 64.12 89 TYR A O 1
ATOM 699 N N . ALA A 1 90 ? 21.854 -0.116 -22.108 1.00 67.19 90 ALA A N 1
ATOM 700 C CA . ALA A 1 90 ? 22.951 -0.846 -22.705 1.00 67.19 90 ALA A CA 1
ATOM 701 C C . ALA A 1 90 ? 22.522 -1.229 -24.120 1.00 67.19 90 ALA A C 1
ATOM 703 O O . ALA A 1 90 ? 21.362 -1.577 -24.355 1.00 67.19 90 ALA A O 1
ATOM 704 N N . GLN A 1 91 ? 23.437 -1.100 -25.078 1.00 63.94 91 GLN A N 1
ATOM 705 C CA . GLN A 1 91 ? 23.122 -1.217 -26.506 1.00 63.94 91 GLN A CA 1
ATOM 706 C C . GLN A 1 91 ? 22.602 -2.620 -26.887 1.00 63.94 91 GLN A C 1
ATOM 708 O O . GLN A 1 91 ? 21.988 -2.789 -27.936 1.00 63.94 91 GLN A O 1
ATOM 713 N N . ASP A 1 92 ? 22.824 -3.606 -26.015 1.00 78.75 92 ASP A N 1
ATOM 714 C CA . ASP A 1 92 ? 22.389 -5.001 -26.095 1.00 78.75 92 ASP A CA 1
ATOM 715 C C . ASP A 1 92 ? 21.059 -5.292 -25.372 1.00 78.75 92 ASP A C 1
ATOM 717 O O . ASP A 1 92 ? 20.527 -6.399 -25.472 1.00 78.75 92 ASP A O 1
ATOM 721 N N . THR A 1 93 ? 20.487 -4.318 -24.659 1.00 77.88 93 THR A N 1
ATOM 722 C CA . THR A 1 93 ? 19.217 -4.500 -23.956 1.00 77.88 93 THR A CA 1
ATOM 723 C C . THR A 1 93 ? 18.066 -4.611 -24.960 1.00 77.88 93 THR A C 1
ATOM 725 O O . THR A 1 93 ? 17.843 -3.684 -25.744 1.00 77.88 93 THR A O 1
ATOM 728 N N . PRO A 1 94 ? 17.249 -5.683 -24.905 1.00 84.06 94 PRO A N 1
ATOM 729 C CA . PRO A 1 94 ? 16.078 -5.794 -25.763 1.00 84.06 94 PRO A CA 1
ATOM 730 C C . PRO A 1 94 ? 15.114 -4.618 -25.535 1.00 84.06 94 PRO A C 1
ATOM 732 O O . PRO A 1 94 ? 14.818 -4.307 -24.374 1.00 84.06 94 PRO A O 1
ATOM 735 N N . PRO A 1 95 ? 14.544 -4.018 -26.597 1.00 84.06 95 PRO A N 1
ATOM 736 C CA . PRO A 1 95 ? 13.679 -2.837 -26.485 1.00 84.06 95 PRO A CA 1
ATOM 737 C C . PRO A 1 95 ? 12.426 -3.081 -25.627 1.00 84.06 95 PRO A C 1
ATOM 739 O O . PRO A 1 95 ? 11.893 -2.158 -25.018 1.00 84.06 95 PRO A O 1
ATOM 742 N N . GLU A 1 96 ? 11.995 -4.338 -25.507 1.00 88.31 96 GLU A N 1
ATOM 743 C CA . GLU A 1 96 ? 10.840 -4.751 -24.702 1.00 88.31 96 GLU A CA 1
ATOM 744 C C . GLU A 1 96 ? 11.104 -4.785 -23.187 1.00 88.31 96 GLU A C 1
ATOM 746 O O . GLU A 1 96 ? 10.167 -4.868 -22.387 1.00 88.31 96 GLU A O 1
ATOM 751 N N . THR A 1 97 ? 12.369 -4.714 -22.761 1.00 88.19 97 THR A N 1
ATOM 752 C CA . THR A 1 97 ? 12.760 -4.915 -21.356 1.00 88.19 97 THR A CA 1
ATOM 753 C C . THR A 1 97 ? 12.252 -3.789 -20.462 1.00 88.19 97 THR A C 1
ATOM 755 O O . THR A 1 97 ? 11.635 -4.041 -19.426 1.00 88.19 97 THR A O 1
ATOM 758 N N . LEU A 1 98 ? 12.457 -2.539 -20.878 1.00 86.69 98 LEU A N 1
ATOM 759 C CA . LEU A 1 98 ? 12.082 -1.365 -20.095 1.00 86.69 98 LEU A CA 1
ATOM 760 C C . LEU A 1 98 ? 10.549 -1.204 -19.992 1.00 86.69 98 LEU A C 1
ATOM 762 O O . LEU A 1 98 ? 10.050 -1.052 -18.872 1.00 86.69 98 LEU A O 1
ATOM 766 N N . PRO A 1 99 ? 9.761 -1.360 -21.080 1.00 89.38 99 PRO A N 1
ATOM 767 C CA . PRO A 1 99 ? 8.303 -1.431 -20.990 1.00 89.38 99 PRO A CA 1
ATOM 768 C C . PRO A 1 99 ? 7.796 -2.564 -20.091 1.00 89.38 99 PRO A C 1
ATOM 770 O O . PRO A 1 99 ? 6.849 -2.361 -19.328 1.00 89.38 99 PRO A O 1
ATOM 773 N N . ARG A 1 100 ? 8.410 -3.756 -20.151 1.00 91.62 100 ARG A N 1
ATOM 774 C CA . ARG A 1 100 ? 8.027 -4.894 -19.301 1.00 91.62 100 ARG A CA 1
ATOM 775 C C . ARG A 1 100 ? 8.228 -4.577 -17.820 1.00 91.62 100 ARG A C 1
ATOM 777 O O . ARG A 1 100 ? 7.279 -4.692 -17.049 1.00 91.62 100 ARG A O 1
ATOM 784 N N . LEU A 1 101 ? 9.418 -4.121 -17.432 1.00 90.38 101 LEU A N 1
ATOM 785 C CA . LEU A 1 101 ? 9.727 -3.799 -16.035 1.00 90.38 101 LEU A CA 1
ATOM 786 C C . LEU A 1 101 ? 8.900 -2.620 -15.513 1.00 90.38 101 LEU A C 1
ATOM 788 O O . LEU A 1 101 ? 8.474 -2.634 -14.359 1.00 90.38 101 LEU A O 1
ATOM 792 N N . GLY A 1 102 ? 8.607 -1.632 -16.364 1.00 89.12 102 GLY A N 1
ATOM 793 C CA . GLY A 1 102 ? 7.685 -0.548 -16.032 1.00 89.12 102 GLY A CA 1
ATOM 794 C C . GLY A 1 102 ? 6.279 -1.055 -15.690 1.00 89.12 102 GLY A C 1
ATOM 795 O O . GLY A 1 102 ? 5.701 -0.629 -14.688 1.00 89.12 102 GLY A O 1
ATOM 796 N N . ARG A 1 103 ? 5.740 -2.008 -16.470 1.00 92.56 103 ARG A N 1
ATOM 797 C CA . ARG A 1 103 ? 4.443 -2.649 -16.181 1.00 92.56 103 ARG A CA 1
ATOM 798 C C . ARG A 1 103 ? 4.478 -3.461 -14.890 1.00 92.56 103 ARG A C 1
ATOM 800 O O . ARG A 1 103 ? 3.570 -3.321 -14.077 1.00 92.56 103 ARG A O 1
ATOM 807 N N . GLU A 1 104 ? 5.520 -4.259 -14.679 1.00 94.00 104 GLU A N 1
ATOM 808 C CA . GLU A 1 104 ? 5.691 -5.053 -13.453 1.00 94.00 104 GLU A CA 1
ATOM 809 C C . GLU A 1 104 ? 5.766 -4.158 -12.207 1.00 94.00 104 GLU A C 1
ATOM 811 O O . GLU A 1 104 ? 5.083 -4.403 -11.213 1.00 94.00 104 GLU A O 1
ATOM 816 N N . LEU A 1 105 ? 6.534 -3.065 -12.265 1.00 91.31 105 LEU A N 1
ATOM 817 C CA . LEU A 1 105 ? 6.609 -2.097 -11.172 1.00 91.31 105 LEU A CA 1
ATOM 818 C C . LEU A 1 105 ? 5.246 -1.448 -10.897 1.00 91.31 105 LEU A C 1
ATOM 820 O O . LEU A 1 105 ? 4.881 -1.236 -9.739 1.00 91.31 105 LEU A O 1
ATOM 824 N N . GLN A 1 106 ? 4.486 -1.132 -11.947 1.00 90.12 106 GLN A N 1
ATOM 825 C CA . GLN A 1 106 ? 3.152 -0.562 -11.802 1.00 90.12 106 GLN A CA 1
ATOM 826 C C . GLN A 1 106 ? 2.176 -1.556 -11.154 1.00 90.12 106 GLN A C 1
ATOM 828 O O . GLN A 1 106 ? 1.474 -1.170 -10.221 1.00 90.12 106 GLN A O 1
ATOM 833 N N . GLN A 1 107 ? 2.200 -2.830 -11.555 1.00 93.12 107 GLN A N 1
ATOM 834 C CA . GLN A 1 107 ? 1.396 -3.892 -10.936 1.00 93.12 107 GLN A CA 1
ATOM 835 C C . GLN A 1 107 ? 1.685 -4.019 -9.436 1.00 93.12 107 GLN A C 1
ATOM 837 O O . GLN A 1 107 ? 0.759 -3.995 -8.629 1.00 93.12 107 GLN A O 1
ATOM 842 N N . LEU A 1 108 ? 2.963 -4.041 -9.042 1.00 92.75 108 LEU A N 1
ATOM 843 C CA . LEU A 1 108 ? 3.355 -4.113 -7.629 1.00 92.75 108 LEU A CA 1
ATOM 844 C C . LEU A 1 108 ? 2.843 -2.917 -6.808 1.00 92.75 108 LEU A C 1
ATOM 846 O O . LEU A 1 108 ? 2.428 -3.065 -5.657 1.00 92.75 108 LEU A O 1
ATOM 850 N N . ARG A 1 109 ? 2.855 -1.714 -7.390 1.00 90.38 109 ARG A N 1
ATOM 851 C CA . ARG A 1 109 ? 2.317 -0.509 -6.741 1.00 90.38 109 ARG A CA 1
ATOM 852 C C . ARG A 1 109 ? 0.799 -0.559 -6.598 1.00 90.38 109 ARG A C 1
ATOM 854 O O . ARG A 1 109 ? 0.269 -0.097 -5.585 1.00 90.38 109 ARG A O 1
ATOM 861 N N . ASP A 1 110 ? 0.108 -1.112 -7.588 1.00 91.50 110 ASP A N 1
ATOM 862 C CA . ASP A 1 110 ? -1.342 -1.282 -7.554 1.00 91.50 110 ASP A CA 1
ATOM 863 C C . ASP A 1 110 ? -1.754 -2.361 -6.537 1.00 91.50 110 ASP A C 1
ATOM 865 O O . ASP A 1 110 ? -2.698 -2.145 -5.774 1.00 91.50 110 ASP A O 1
ATOM 869 N N . GLU A 1 111 ? -0.987 -3.450 -6.414 1.00 92.81 111 GLU A N 1
ATOM 870 C CA . GLU A 1 111 ? -1.139 -4.454 -5.349 1.00 92.81 111 GLU A CA 1
ATOM 871 C C . GLU A 1 111 ? -0.976 -3.830 -3.955 1.00 92.81 111 GLU A C 1
ATOM 873 O O . GLU A 1 111 ? -1.820 -4.032 -3.075 1.00 92.81 111 GLU A O 1
ATOM 878 N N . LEU A 1 112 ? 0.065 -3.012 -3.760 1.00 91.19 112 LEU A N 1
ATOM 879 C CA . LEU A 1 112 ? 0.311 -2.321 -2.493 1.00 91.19 112 LEU A CA 1
ATOM 880 C C . LEU A 1 112 ? -0.819 -1.339 -2.156 1.00 91.19 112 LEU A C 1
ATOM 882 O O . LEU A 1 112 ? -1.283 -1.272 -1.017 1.00 91.19 112 LEU A O 1
ATOM 886 N N . ARG A 1 113 ? -1.332 -0.615 -3.154 1.00 90.12 113 ARG A N 1
ATOM 887 C CA . ARG A 1 113 ? -2.503 0.250 -2.979 1.00 90.12 113 ARG A CA 1
ATOM 888 C C . ARG A 1 113 ? -3.747 -0.551 -2.592 1.00 90.12 113 ARG A C 1
ATOM 890 O O . ARG A 1 113 ? -4.465 -0.145 -1.680 1.00 90.12 113 ARG A O 1
ATOM 897 N N . ALA A 1 114 ? -4.010 -1.670 -3.262 1.00 91.50 114 ALA A N 1
ATOM 898 C CA . ALA A 1 114 ? -5.150 -2.529 -2.962 1.00 91.50 114 ALA A CA 1
ATOM 899 C C . ALA A 1 114 ? -5.061 -3.121 -1.549 1.00 91.50 114 ALA A C 1
ATOM 901 O O . ALA A 1 114 ? -6.079 -3.288 -0.879 1.00 91.50 114 ALA A O 1
ATOM 902 N N . LEU A 1 115 ? -3.854 -3.425 -1.070 1.00 91.31 115 LEU A N 1
ATOM 903 C CA . LEU A 1 115 ? -3.633 -3.888 0.296 1.00 91.31 115 LEU A CA 1
ATOM 904 C C . LEU A 1 115 ? -3.999 -2.819 1.333 1.00 91.31 115 LEU A C 1
ATOM 906 O O . LEU A 1 115 ? -4.716 -3.107 2.289 1.00 91.31 115 LEU A O 1
ATOM 910 N N . PHE A 1 116 ? -3.581 -1.574 1.112 1.00 89.50 116 PHE A N 1
ATOM 911 C CA . PHE A 1 116 ? -3.953 -0.460 1.981 1.00 89.50 116 PHE A CA 1
ATOM 912 C C . PHE A 1 116 ? -5.461 -0.186 1.999 1.00 89.50 116 PHE A C 1
ATOM 914 O O . PHE A 1 116 ? -6.034 0.025 3.066 1.00 89.50 116 PHE A O 1
ATOM 921 N N . LEU A 1 117 ? -6.122 -0.242 0.839 1.00 90.00 117 LEU A N 1
ATOM 922 C CA . LEU A 1 117 ? -7.578 -0.086 0.753 1.00 90.00 117 LEU A CA 1
ATOM 923 C C . LEU A 1 117 ? -8.325 -1.206 1.490 1.00 90.00 117 LEU A C 1
ATOM 925 O O . LEU A 1 117 ? -9.325 -0.937 2.152 1.00 90.00 117 LEU A O 1
ATOM 929 N N . ARG A 1 118 ? -7.823 -2.445 1.423 1.00 91.06 118 ARG A N 1
ATOM 930 C CA . ARG A 1 118 ? -8.376 -3.579 2.178 1.00 91.06 118 ARG A CA 1
ATOM 931 C C . ARG A 1 118 ? -8.221 -3.392 3.685 1.00 91.06 118 ARG A C 1
ATOM 933 O O . ARG A 1 118 ? -9.193 -3.596 4.408 1.00 91.06 118 ARG A O 1
ATOM 940 N N . ALA A 1 119 ? -7.055 -2.940 4.148 1.00 89.75 119 ALA A N 1
ATOM 941 C CA . ALA A 1 119 ? -6.825 -2.647 5.564 1.00 89.75 119 ALA A CA 1
ATOM 942 C C . ALA A 1 119 ? -7.801 -1.576 6.082 1.00 89.75 119 ALA A C 1
ATOM 944 O O . ALA A 1 119 ? -8.440 -1.755 7.117 1.00 89.75 119 ALA A O 1
ATOM 945 N N . ASP A 1 120 ? -7.954 -0.488 5.328 1.00 89.88 120 ASP A N 1
ATOM 946 C CA . ASP A 1 120 ? -8.870 0.613 5.630 1.00 89.88 120 ASP A CA 1
ATOM 947 C C .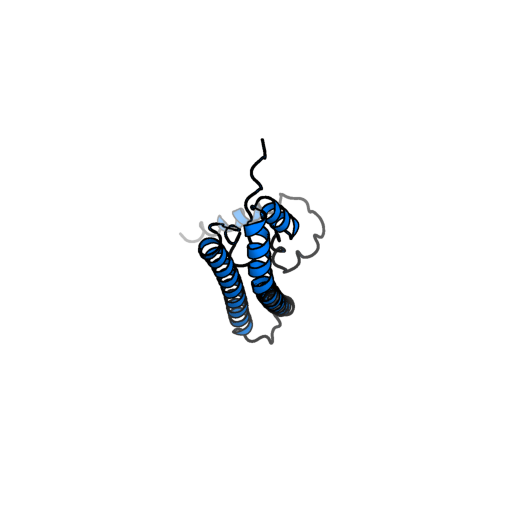 ASP A 1 120 ? -10.341 0.151 5.647 1.00 89.88 120 ASP A C 1
ATOM 949 O O . ASP A 1 120 ? -11.069 0.417 6.604 1.00 89.88 120 ASP A O 1
ATOM 953 N N . GLN A 1 121 ? -10.777 -0.629 4.651 1.00 91.38 121 GLN A N 1
ATOM 954 C CA . GLN A 1 121 ? -12.124 -1.211 4.623 1.00 91.38 121 GLN A CA 1
ATOM 955 C C . GLN A 1 121 ? -12.370 -2.153 5.809 1.00 91.38 121 GLN A C 1
ATOM 957 O O . GLN A 1 121 ? -13.431 -2.096 6.433 1.00 91.38 121 GLN A O 1
ATOM 962 N N . GLN A 1 122 ? -11.393 -2.996 6.147 1.00 91.81 122 GLN A N 1
ATOM 963 C CA . GLN A 1 122 ? -11.494 -3.918 7.272 1.00 91.81 122 GLN A CA 1
ATOM 964 C C . GLN A 1 122 ? -11.603 -3.172 8.607 1.00 91.81 122 GLN A C 1
ATOM 966 O O . GLN A 1 122 ? -12.395 -3.573 9.461 1.00 91.81 122 GLN A O 1
ATOM 971 N N . MET A 1 123 ? -10.847 -2.086 8.791 1.00 90.81 123 MET A N 1
ATOM 972 C CA . MET A 1 123 ? -10.947 -1.254 9.992 1.00 90.81 123 MET A CA 1
ATOM 973 C C . MET A 1 123 ? -12.307 -0.562 10.093 1.00 90.81 123 MET A C 1
ATOM 975 O O . MET A 1 123 ? -12.924 -0.616 11.159 1.00 90.81 123 MET A O 1
ATOM 979 N N . ARG A 1 124 ? -12.839 -0.020 8.989 1.00 91.44 124 ARG A N 1
ATOM 980 C CA . ARG A 1 124 ? -14.188 0.568 8.991 1.00 91.44 124 ARG A CA 1
ATOM 981 C C . ARG A 1 124 ? -15.255 -0.459 9.348 1.00 91.44 124 ARG A C 1
ATOM 983 O O . ARG A 1 124 ? -16.096 -0.185 10.194 1.00 91.44 124 ARG A O 1
ATOM 990 N N . ALA A 1 125 ? -15.197 -1.643 8.742 1.00 91.25 125 ALA A N 1
ATOM 991 C CA . ALA A 1 125 ? -16.197 -2.685 8.952 1.00 91.25 125 ALA A CA 1
ATOM 992 C C . ALA A 1 125 ? -16.172 -3.266 10.375 1.00 91.25 125 ALA A C 1
ATOM 994 O O . ALA A 1 125 ? -17.225 -3.533 10.944 1.00 91.25 125 ALA A O 1
ATOM 995 N N . LYS A 1 126 ? -14.982 -3.479 10.953 1.00 92.00 126 LYS A N 1
ATOM 996 C CA . LYS A 1 126 ? -14.844 -4.145 12.260 1.00 92.00 126 LYS A CA 1
ATOM 997 C C . LYS A 1 126 ? -14.866 -3.190 13.451 1.00 92.00 126 LYS A C 1
ATOM 999 O O . LYS A 1 126 ? -15.214 -3.619 14.546 1.00 92.00 126 LYS A O 1
ATOM 1004 N N . LEU A 1 127 ? -14.430 -1.943 13.268 1.00 90.69 127 LEU A N 1
ATOM 1005 C CA . LEU A 1 127 ? -14.171 -1.008 14.368 1.00 90.69 127 LEU A CA 1
ATOM 1006 C C . LEU A 1 127 ? -14.864 0.346 14.194 1.00 90.69 127 LEU A C 1
ATOM 1008 O O . LEU A 1 127 ? -14.849 1.140 15.127 1.00 90.69 127 LEU A O 1
ATOM 1012 N N . GLY A 1 128 ? -15.438 0.637 13.022 1.00 88.69 128 GLY A N 1
ATOM 1013 C CA . GLY A 1 128 ? -15.989 1.960 12.721 1.00 88.69 128 GLY A CA 1
ATOM 1014 C C . GLY A 1 128 ? -14.926 3.057 12.586 1.00 88.69 128 GLY A C 1
ATOM 1015 O O . GLY A 1 128 ? -15.274 4.232 12.544 1.00 88.69 128 GLY A O 1
ATOM 1016 N N . VAL A 1 129 ? -13.638 2.696 12.503 1.00 86.81 129 VAL A N 1
ATOM 1017 C CA . VAL A 1 129 ? -12.515 3.645 12.406 1.00 86.81 129 VAL A CA 1
ATOM 1018 C C . VAL A 1 129 ? -11.879 3.600 11.024 1.00 86.81 129 VAL A C 1
ATOM 1020 O O . VAL A 1 129 ? -11.856 2.556 10.372 1.00 86.81 129 VAL A O 1
ATOM 1023 N N . ALA A 1 130 ? -11.328 4.729 10.583 1.00 86.50 130 ALA A N 1
ATOM 1024 C CA . ALA A 1 130 ? -10.590 4.826 9.332 1.00 86.50 130 ALA A CA 1
ATOM 1025 C C . ALA A 1 130 ? -9.142 5.268 9.612 1.00 86.50 130 ALA A C 1
ATOM 1027 O O . ALA A 1 130 ? -8.947 6.387 10.090 1.00 86.50 130 ALA A O 1
ATOM 1028 N N . PRO A 1 131 ? -8.129 4.438 9.300 1.00 78.50 131 PRO A N 1
ATOM 1029 C CA . PRO A 1 131 ? -6.721 4.829 9.385 1.00 78.50 131 PRO A CA 1
ATOM 1030 C C . PRO A 1 131 ? -6.342 5.875 8.335 1.00 78.50 131 PRO A C 1
ATOM 1032 O O . PRO A 1 131 ? -5.270 6.450 8.427 1.00 78.50 131 PRO A O 1
ATOM 1035 N N . GLY A 1 132 ? -7.199 6.120 7.341 1.00 78.69 132 GLY A N 1
ATOM 1036 C CA . GLY A 1 132 ? -6.977 7.089 6.274 1.00 78.69 132 GLY A CA 1
ATOM 1037 C C . GLY A 1 132 ? -6.835 6.426 4.908 1.00 78.69 132 GLY A C 1
ATOM 1038 O O . GLY A 1 132 ? -7.064 5.227 4.755 1.00 78.69 132 GLY A O 1
ATOM 1039 N N . ARG A 1 133 ? -6.521 7.218 3.880 1.00 75.44 133 ARG A N 1
ATOM 1040 C CA . ARG A 1 133 ? -6.390 6.727 2.497 1.00 75.44 133 ARG A CA 1
ATOM 1041 C C . ARG A 1 133 ? -4.917 6.638 2.093 1.00 75.44 133 ARG A C 1
ATOM 1043 O O . ARG A 1 133 ? -4.084 7.326 2.677 1.00 75.44 133 ARG A O 1
ATOM 1050 N N . PRO A 1 134 ? -4.572 5.831 1.078 1.00 75.06 134 PRO A N 1
ATOM 1051 C CA . PRO A 1 134 ? -3.235 5.867 0.500 1.00 75.06 134 PRO A CA 1
ATOM 1052 C C . PRO A 1 134 ? -2.899 7.282 0.004 1.00 75.06 134 PRO A C 1
ATOM 1054 O O . PRO A 1 134 ? -3.656 7.841 -0.790 1.00 75.06 134 PRO A O 1
ATOM 1057 N N . ALA A 1 135 ? -1.753 7.820 0.425 1.00 68.38 135 ALA A N 1
ATOM 1058 C CA . ALA A 1 135 ? -1.282 9.169 0.094 1.00 68.38 135 ALA A CA 1
ATOM 1059 C C . ALA A 1 135 ? -0.970 9.354 -1.403 1.00 68.38 135 ALA A C 1
ATOM 1061 O O . ALA A 1 135 ? -0.862 10.462 -1.921 1.00 68.38 135 ALA A O 1
ATOM 1062 N N . SER A 1 136 ? -0.784 8.244 -2.122 1.00 68.56 136 SER A N 1
ATOM 1063 C CA . SER A 1 136 ? -0.510 8.215 -3.559 1.00 68.56 136 SER A CA 1
ATOM 1064 C C . SER A 1 136 ? -0.817 6.832 -4.150 1.00 68.56 136 SER A C 1
ATOM 1066 O O . SER A 1 136 ? -1.373 5.957 -3.479 1.00 68.56 136 SER A O 1
ATOM 1068 N N . ARG A 1 137 ? -0.435 6.598 -5.418 1.00 66.06 137 ARG A N 1
ATOM 1069 C CA . ARG A 1 137 ? -0.466 5.275 -6.071 1.00 66.06 137 ARG A CA 1
ATOM 1070 C C . ARG A 1 137 ? 0.560 4.310 -5.441 1.00 66.06 137 ARG A C 1
ATOM 1072 O O . ARG A 1 137 ? 1.576 3.995 -6.063 1.00 66.06 137 ARG A O 1
ATOM 1079 N N . GLY A 1 138 ? 0.298 3.883 -4.206 1.00 59.09 138 GLY A N 1
ATOM 1080 C CA . GLY A 1 138 ? 0.980 2.768 -3.551 1.00 59.09 138 GLY A CA 1
ATOM 1081 C C . GLY A 1 138 ? 2.337 3.090 -2.923 1.00 59.09 138 GLY A C 1
ATOM 1082 O O . GLY A 1 138 ? 3.247 2.288 -3.071 1.00 59.09 138 GLY A O 1
ATOM 1083 N N . CYS A 1 139 ? 2.508 4.228 -2.241 1.00 67.94 139 CYS A N 1
ATOM 1084 C CA . CYS A 1 139 ? 3.748 4.492 -1.486 1.00 67.94 139 CYS A CA 1
ATOM 1085 C C . CYS A 1 139 ? 3.562 4.506 0.039 1.00 67.94 139 CYS A C 1
ATOM 1087 O O . CYS A 1 139 ? 4.354 3.911 0.770 1.00 67.94 139 CYS A O 1
ATOM 1089 N N . SER A 1 140 ? 2.506 5.141 0.537 1.00 69.31 140 SER A N 1
ATOM 1090 C CA . SER A 1 140 ? 2.279 5.306 1.975 1.00 69.31 140 SER A CA 1
ATOM 1091 C C . SER A 1 140 ? 0.797 5.503 2.283 1.00 69.31 140 SER A C 1
ATOM 1093 O O . SER A 1 140 ? 0.001 5.803 1.390 1.00 69.31 140 SER A O 1
ATOM 1095 N N . MET A 1 141 ? 0.437 5.303 3.550 1.00 71.75 141 MET A N 1
ATOM 1096 C CA . MET A 1 141 ? -0.857 5.691 4.105 1.00 71.75 141 MET A CA 1
ATOM 1097 C C . MET A 1 141 ? -0.779 7.125 4.620 1.00 71.75 141 MET A C 1
ATOM 1099 O O . MET A 1 141 ? 0.198 7.489 5.274 1.00 71.75 141 MET A O 1
ATOM 1103 N N . ASP A 1 142 ? -1.812 7.918 4.352 1.00 75.06 142 ASP A N 1
ATOM 1104 C CA . ASP A 1 142 ? -2.029 9.188 5.033 1.00 75.06 142 ASP A CA 1
ATOM 1105 C C . ASP A 1 142 ? -2.900 8.948 6.260 1.00 75.06 142 ASP A C 1
ATOM 1107 O O . ASP A 1 142 ? -4.119 8.819 6.145 1.00 75.06 142 ASP A O 1
ATOM 1111 N N . PHE A 1 143 ? -2.265 8.903 7.432 1.00 75.12 143 PHE A N 1
ATOM 1112 C CA . PHE A 1 143 ? -2.977 8.867 8.705 1.00 75.12 143 PHE A CA 1
ATOM 1113 C C . PHE A 1 143 ? -3.498 10.264 9.067 1.00 75.12 143 PHE A C 1
ATOM 1115 O O . PHE A 1 143 ? -2.761 11.244 8.889 1.00 75.12 143 PHE A O 1
ATOM 1122 N N . PRO A 1 144 ? -4.749 10.392 9.549 1.00 72.69 144 PRO A N 1
ATOM 1123 C CA . PRO A 1 144 ? -5.255 11.669 10.023 1.00 72.69 144 PRO A CA 1
ATOM 1124 C C . PRO A 1 144 ? -4.485 12.096 11.277 1.00 72.69 144 PRO A C 1
ATOM 1126 O O . PRO A 1 144 ? -4.086 11.259 12.090 1.00 72.69 144 PRO A O 1
ATOM 1129 N N . ALA A 1 145 ? -4.280 13.405 11.433 1.00 69.94 145 ALA A N 1
ATOM 1130 C CA . ALA A 1 145 ? -3.717 13.947 12.663 1.00 69.94 145 ALA A CA 1
ATOM 1131 C C . ALA A 1 145 ? -4.623 13.581 13.856 1.00 69.94 145 ALA A C 1
ATOM 1133 O O . ALA A 1 145 ? -5.848 13.533 13.687 1.00 69.94 145 ALA A O 1
ATOM 1134 N N . PRO A 1 146 ? -4.058 13.318 15.049 1.00 61.16 146 PRO A N 1
ATOM 1135 C CA . PRO A 1 146 ? -4.875 13.180 16.247 1.00 61.16 146 PRO A CA 1
ATOM 1136 C C . PRO A 1 146 ? -5.689 14.467 16.435 1.00 61.16 146 PRO A C 1
ATOM 1138 O O . PRO A 1 146 ? -5.155 15.565 16.265 1.00 61.16 146 PRO A O 1
ATOM 1141 N N . ALA A 1 147 ? -6.983 14.336 16.742 1.00 57.22 147 ALA A N 1
ATOM 1142 C CA . ALA A 1 147 ? -7.788 15.486 17.137 1.00 57.22 147 ALA A CA 1
ATOM 1143 C C . ALA A 1 147 ? -7.115 16.150 18.347 1.00 57.22 147 ALA A C 1
ATOM 1145 O O . ALA A 1 147 ? -6.668 15.441 19.254 1.00 57.22 147 ALA A O 1
ATOM 1146 N N . ALA A 1 148 ? -7.007 17.482 18.334 1.00 48.28 148 ALA A N 1
ATOM 1147 C CA . ALA A 1 148 ? -6.567 18.227 19.506 1.00 48.28 148 ALA A CA 1
ATOM 1148 C C . ALA A 1 148 ? -7.483 17.834 20.672 1.00 48.28 148 ALA A C 1
ATOM 1150 O O . ALA A 1 148 ? -8.705 17.900 20.551 1.00 48.28 148 ALA A O 1
ATOM 1151 N N . GLN A 1 149 ? -6.890 17.304 21.738 1.00 45.56 149 GLN A N 1
ATOM 1152 C CA . GLN A 1 149 ? -7.610 17.048 22.974 1.00 45.56 149 GLN A CA 1
ATOM 1153 C C . GLN A 1 149 ? -7.682 18.394 23.696 1.00 45.56 149 GLN A C 1
ATOM 1155 O O . GLN A 1 149 ? -6.644 18.876 24.149 1.00 45.56 149 GLN A O 1
ATOM 1160 N N . ASP A 1 150 ? -8.865 19.010 23.686 1.00 37.72 150 ASP A N 1
ATOM 1161 C CA . ASP A 1 150 ? -9.200 20.155 24.542 1.00 37.72 150 ASP A CA 1
ATOM 1162 C C . ASP A 1 150 ? -9.270 19.729 26.018 1.00 37.72 150 ASP A C 1
ATOM 1164 O O . ASP A 1 150 ? -9.772 18.608 26.291 1.00 37.72 150 ASP A O 1
#

pLDDT: mean 73.97, std 18.77, range [35.94, 94.0]